Protein 9HIK (pdb70)

Secondary structure (DSSP, 8-state):
----EEEEEEEEEETTEEEEEEEEEETTT--EEEEEEE---PPTTSB---EEE--SHHHHHHHHHHHHHHHHH-TT-S-------S-EEE--BPPP-

InterPro domains:
  IPR002095 Monellin, B chain [PR00631] (2-16)
  IPR002095 Monellin, B chain [PR00631] (16-30)
  IPR002095 Monellin, B chain [PR00631] (30-48)
  IPR015283 Monellin [PF09200] (1-40)
  IPR046350 Cystatin superfamily [SSF54403] (1-49)
  IPR053768 Intense Sweet-Taste Modifier [G3DSA:6.10.140.2000] (1-50)

Foldseek 3Di:
DDDQWDKDWDFDADPNATWIWMKIAGDPVRDIDTDDIDDSDDDPDQKDDKDWDDFDDVNFVVQVVVLVVVCVVQPPHRDDRDGDDPGDIDMDGDDDD

Solvent-accessible surface area: 8580 Å² total; per-residue (Å²): 268,153,72,171,30,90,110,91,124,65,105,45,148,40,106,140,115,13,33,26,4,17,41,29,16,42,76,163,102,146,39,172,148,114,90,102,98,63,37,94,23,72,80,85,83,24,38,28,144,138,116,115,46,95,51,22,123,152,2,41,91,84,10,99,126,56,30,86,61,36,50,157,130,37,130,143,43,231,71,113,50,129,147,34,115,154,95,21,84,120,68,62,114,131,160,125,167

Radius of gyration: 16.26 Å; Cα contacts (8 Å, |Δi|>4): 139; chains: 1; bounding box: 37×30×39 Å

Organism: Dioscoreophyllum cumminsii (NCBI:txid3457)

Nearest PDB structures (foldseek):
  6lay-assembly1_B  TM=9.983E-01  e=1.647E-06  Dioscoreophyllum cumminsii
  5xfu-assembly1_B  TM=9.902E-01  e=4.528E-06  Dioscoreophyllum cumminsii
  6l4n-assembly1_B  TM=9.513E-01  e=7.287E-06  Dioscoreophyllum cumminsii
  7d75-assembly2_D  TM=9.879E-01  e=1.321E-05  Dioscoreophyllum cumminsii
  7vww-assembly2_C  TM=9.136E-01  e=8.207E-06  Dioscoreophyllum cumminsii

Sequence (97 aa):
REIKGYEYQLYVVYASDKKLFRADISEEDYKTRGRKLLRFNGPVPPPGSGGEWEIIDIGPFTQNNLGKFAVDEENKIGQYGRRLTFNKVIRPCMKKTIYENE

B-factor: mean 22.33, std 9.22, range [10.9, 71.52]

Structure (mmCIF, N/CA/C/O backbone):
data_9HIK
#
_entry.id   9HIK
#
_cell.length_a   39.451
_cell.length_b   32.446
_cell.length_c   41.484
_cell.angle_alpha   90.000
_cell.angle_beta   97.580
_cell.angle_gamma   90.000
#
_symmetry.space_group_name_H-M   'P 1 2 1'
#
loop_
_entity.id
_entity.type
_entity.pdbx_description
1 polymer 'Monellin chain A,Monellin chain B'
2 water water
#
loop_
_atom_site.group_PDB
_atom_site.id
_atom_site.type_symbol
_atom_site.label_atom_id
_atom_site.label_alt_id
_atom_site.label_comp_id
_atom_site.label_asym_id
_atom_site.label_entity_id
_atom_site.label_seq_id
_atom_site.pdbx_PDB_ins_code
_atom_site.Cartn_x
_atom_site.Cartn_y
_atom_site.Cartn_z
_atom_site.occupancy
_atom_site.B_iso_or_equiv
_atom_site.auth_seq_id
_atom_site.auth_comp_id
_atom_site.auth_asym_id
_atom_site.auth_atom_id
_atom_site.pdbx_PDB_model_num
ATOM 1 N N . ARG A 1 3 ? 13.51804 40.75156 -14.44225 1.000 42.66401 3 ARG A N 1
ATOM 2 C CA . ARG A 1 3 ? 14.63940 39.97142 -14.96093 1.000 42.03782 3 ARG A CA 1
ATOM 3 C C . ARG A 1 3 ? 14.13117 38.67458 -15.59801 1.000 36.32208 3 ARG A C 1
ATOM 4 O O . ARG A 1 3 ? 13.00643 38.62617 -16.10034 1.000 37.62327 3 ARG A O 1
ATOM 24 N N . GLU A 1 4 ? 14.95651 37.63028 -15.58695 1.000 30.44510 4 GLU A N 1
ATOM 25 C CA . GLU A 1 4 ? 14.57583 36.36852 -16.20864 1.000 26.94077 4 GLU A CA 1
ATOM 26 C C . GLU A 1 4 ? 13.54631 35.65358 -15.34193 1.000 23.36221 4 GLU A C 1
ATOM 27 O O . GLU A 1 4 ? 13.71733 35.54515 -14.12246 1.000 24.48745 4 GLU A O 1
ATOM 39 N N . ILE A 1 5 ? 12.48317 35.15915 -15.97709 1.000 20.76445 5 ILE A N 1
ATOM 40 C CA . ILE A 1 5 ? 11.38090 34.51811 -15.27424 1.000 18.87354 5 ILE A CA 1
ATOM 41 C C . ILE A 1 5 ? 11.71982 33.05267 -15.05996 1.000 17.61259 5 ILE A C 1
ATOM 42 O O . ILE A 1 5 ? 12.11484 32.35326 -15.99447 1.000 17.71730 5 ILE A O 1
ATOM 58 N N . LYS A 1 6 ? 11.56668 32.58530 -13.82403 1.000 17.54133 6 LYS A N 1
ATOM 59 C CA . LYS A 1 6 ? 11.69179 31.16937 -13.53024 1.000 17.61968 6 LYS A CA 1
ATOM 60 C C . LYS A 1 6 ? 10.35208 30.45327 -13.65392 1.000 16.19850 6 LYS A C 1
ATOM 61 O O . LYS A 1 6 ? 10.28122 29.34603 -14.19329 1.000 15.99132 6 LYS A O 1
ATOM 80 N N . GLY A 1 7 ? 9.28196 31.04944 -13.13597 1.000 16.11845 7 GLY A N 1
ATOM 81 C CA . GLY A 1 7 ? 7.98410 30.40582 -13.17223 1.000 14.96349 7 GLY A CA 1
ATOM 82 C C . GLY A 1 7 ? 6.94892 31.24658 -12.46794 1.000 14.45223 7 GLY A C 1
ATOM 83 O O . GLY A 1 7 ? 7.15945 32.42025 -12.17164 1.000 16.04823 7 GLY A O 1
ATOM 87 N N . TYR A 1 8 ? 5.81022 30.62190 -12.20555 1.000 12.34242 8 TYR A N 1
ATOM 88 C CA . TYR A 1 8 ? 4.66367 31.27931 -11.60924 1.000 11.54793 8 TYR A CA 1
ATOM 89 C C . TYR A 1 8 ? 4.12677 30.39314 -10.50464 1.000 11.51130 8 TYR A C 1
ATOM 90 O O . TYR A 1 8 ? 4.30030 29.17975 -10.51158 1.000 11.98429 8 TYR A O 1
ATOM 108 N N . GLU A 1 9 ? 3.41724 31.02817 -9.57773 1.000 11.63432 9 GLU A N 1
ATOM 109 C CA . GLU A 1 9 ? 2.59633 30.31553 -8.60857 1.000 11.78527 9 GLU A CA 1
ATOM 110 C C . GLU A 1 9 ? 1.20652 30.92378 -8.63099 1.000 12.40103 9 GLU A C 1
ATOM 111 O O . GLU A 1 9 ? 1.05508 32.13637 -8.75837 1.000 13.08322 9 GLU A O 1
ATOM 123 N N . TYR A 1 10 ? 0.20161 30.06416 -8.52502 1.000 11.71665 10 TYR A N 1
ATOM 124 C CA . TYR A 1 10 ? -1.19918 30.45963 -8.50550 1.000 12.45093 10 TYR A CA 1
ATOM 125 C C . TYR A 1 10 ? -1.82666 29.95719 -7.21384 1.000 11.87566 10 TYR A C 1
ATOM 126 O O . TYR A 1 10 ? -1.58785 28.83569 -6.79786 1.000 12.51734 10 TYR A O 1
ATOM 144 N N . GLN A 1 11 ? -2.67653 30.79563 -6.60777 1.000 12.10638 11 GLN A N 1
ATOM 145 C CA . GLN A 1 11 ? -3.48974 30.43210 -5.44336 1.000 12.21696 11 GLN A CA 1
ATOM 146 C C . GLN A 1 11 ? -4.95213 30.49678 -5.85421 1.000 13.19650 11 GLN A C 1
ATOM 147 O O . GLN A 1 11 ? -5.40545 31.53515 -6.34248 1.000 14.09912 11 GLN A O 1
ATOM 161 N N . LEU A 1 12 ? -5.66086 29.38583 -5.68807 1.000 11.65049 12 LEU A N 1
ATOM 162 C CA . LEU A 1 12 ? -7.04210 29.26952 -6.12681 1.000 11.55867 12 LEU A CA 1
ATOM 163 C C . LEU A 1 12 ? -7.96467 28.94166 -4.96539 1.000 11.59337 12 LEU A C 1
ATOM 164 O O . LEU A 1 12 ? -7.57800 28.27120 -4.01146 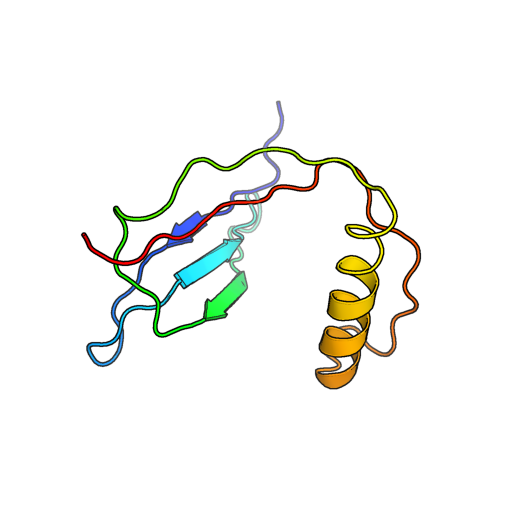1.000 11.67151 12 LEU A O 1
ATOM 180 N N . TYR A 1 13 ? -9.21475 29.39201 -5.10768 1.000 11.53820 13 TYR A N 1
ATOM 181 C CA . TYR A 1 13 ? -10.38264 28.88274 -4.39817 1.000 12.08644 13 TYR A CA 1
ATOM 182 C C . TYR A 1 13 ? -11.18526 28.11125 -5.44255 1.000 12.05556 13 TYR A C 1
ATOM 183 O O . TYR A 1 13 ? -11.60244 28.69062 -6.44365 1.000 12.05785 13 TYR A O 1
ATOM 201 N N . VAL A 1 14 ? -11.35117 26.80858 -5.23396 1.000 12.46384 14 VAL A N 1
ATOM 202 C CA A VAL A 1 14 ? -11.97446 25.94037 -6.21846 0.862 12.43145 14 VAL A CA 1
ATOM 203 C CA B VAL A 1 14 ? -11.96966 25.93172 -6.21765 0.138 12.43172 14 VAL A CA 1
ATOM 204 C C . VAL A 1 14 ? -13.08782 25.13511 -5.55965 1.000 12.16495 14 VAL A C 1
ATOM 205 O O . VAL A 1 14 ? -12.88871 24.49966 -4.52201 1.000 12.19025 14 VAL A O 1
ATOM 228 N N . TYR A 1 15 ? -14.25622 25.15973 -6.17746 1.000 11.75544 15 TYR A N 1
ATOM 229 C CA . TYR A 1 15 ? -15.36556 24.30499 -5.78527 1.000 12.45026 15 TYR A CA 1
ATOM 230 C C . TYR A 1 15 ? -15.21655 22.97751 -6.51082 1.000 12.55624 15 TYR A C 1
ATOM 231 O O . TYR A 1 15 ? -15.04606 22.94479 -7.73969 1.000 12.88678 15 TYR A O 1
ATOM 249 N N . ALA A 1 16 ? -15.27488 21.88882 -5.75380 1.000 12.60972 16 ALA A N 1
ATOM 250 C CA . ALA A 1 16 ? -15.24646 20.54487 -6.29383 1.000 13.35100 16 ALA A CA 1
ATOM 251 C C . ALA A 1 16 ? -16.21440 19.72338 -5.45434 1.000 13.88424 16 ALA A C 1
ATOM 252 O O . ALA A 1 16 ? -16.18013 19.79044 -4.22481 1.000 12.95311 16 ALA A O 1
ATOM 259 N N . SER A 1 17 ? -17.09606 18.98243 -6.12328 1.000 14.36577 17 SER A N 1
ATOM 260 C CA . SER A 1 17 ? -18.15945 18.23765 -5.44051 1.000 15.48314 17 SER A CA 1
ATOM 261 C C . SER A 1 17 ? -18.92208 19.12397 -4.45896 1.000 14.98415 17 SER A C 1
ATOM 262 O O . SER A 1 17 ? -19.32200 18.68345 -3.38252 1.000 15.96571 17 SER A O 1
ATOM 270 N N . ASP A 1 18 ? -19.07236 20.38941 -4.82938 1.000 15.96861 18 ASP A N 1
ATOM 271 C CA . ASP A 1 18 ? -19.90005 21.37755 -4.13945 1.000 16.17190 18 ASP A CA 1
ATOM 272 C C . ASP A 1 18 ? -19.30172 21.82709 -2.82525 1.000 15.14729 18 ASP A C 1
ATOM 273 O O . ASP A 1 18 ? -19.97858 22.46711 -2.01482 1.000 16.75940 18 ASP A O 1
ATOM 282 N N . LYS A 1 19 ? -18.02783 21.53333 -2.61060 1.000 14.12563 19 LYS A N 1
ATOM 283 C CA A LYS A 1 19 ? -17.28022 21.96738 -1.44207 0.333 13.44318 19 LYS A CA 1
ATOM 284 C CA B LYS A 1 19 ? -17.27990 21.96795 -1.44267 0.667 13.44313 19 LYS A CA 1
ATOM 285 C C . LYS A 1 19 ? -16.13370 22.85933 -1.89802 1.000 12.91306 19 LYS A C 1
ATOM 286 O O . LYS A 1 19 ? -15.58843 22.68612 -2.99767 1.000 13.1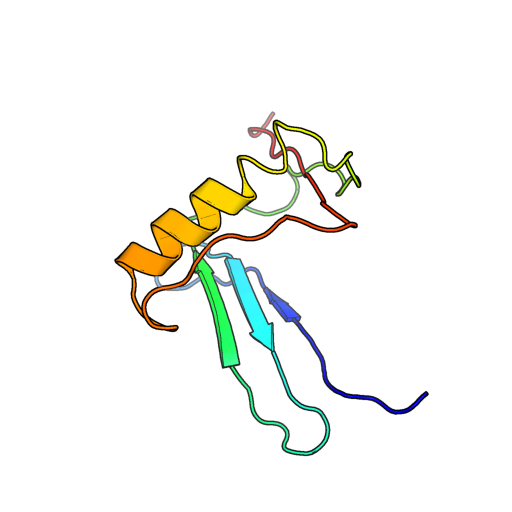7666 19 LYS A O 1
ATOM 321 N N . LEU A 1 20 ? -15.78678 23.81951 -1.06053 1.000 12.42530 20 LEU A N 1
ATOM 322 C CA . LEU A 1 20 ? -14.76132 24.79989 -1.40195 1.000 12.20102 20 LEU A CA 1
ATOM 323 C C . LEU A 1 20 ? -13.39573 24.38859 -0.86250 1.000 11.83418 20 LEU A C 1
ATOM 324 O O . LEU A 1 20 ? -13.25896 24.06121 0.31925 1.000 13.15854 20 LEU A O 1
ATOM 340 N N . PHE A 1 21 ? -12.37002 24.43675 -1.73423 1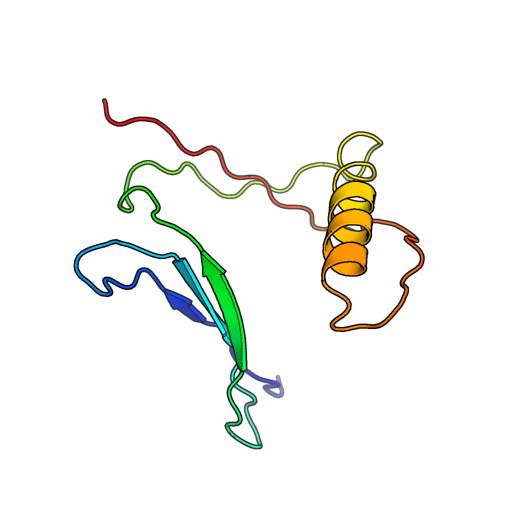.000 12.05500 21 PHE A N 1
ATOM 341 C CA . PHE A 1 21 ? -11.00505 24.08114 -1.37934 1.000 11.99404 21 PHE A CA 1
ATOM 342 C C . PHE A 1 21 ? -10.05284 25.19936 -1.77435 1.000 12.42394 21 PHE A C 1
ATOM 343 O O . PHE A 1 21 ? -10.31504 25.99034 -2.67994 1.000 12.67457 21 PHE A O 1
ATOM 360 N N . ARG A 1 22 ? -8.92839 25.25067 -1.06435 1.000 11.57680 22 ARG A N 1
ATOM 361 C CA . ARG A 1 22 ? -7.77408 26.06086 -1.45519 1.000 11.88540 22 ARG A CA 1
ATOM 362 C C . ARG A 1 22 ? -6.76833 25.18372 -2.18101 1.000 11.69770 22 ARG A C 1
ATOM 363 O O . ARG A 1 22 ? -6.39980 24.12697 -1.67573 1.000 12.70238 22 ARG A O 1
ATOM 384 N N . ALA A 1 23 ? -6.33436 25.62970 -3.35927 1.000 11.29591 23 ALA A N 1
ATOM 385 C CA . ALA A 1 23 ? -5.31469 24.93144 -4.13380 1.000 11.54957 23 ALA A CA 1
ATOM 386 C C . ALA A 1 23 ? -4.22719 25.90427 -4.56722 1.000 11.38871 23 ALA A C 1
ATOM 387 O O . ALA A 1 23 ? -4.50375 27.04148 -4.92240 1.000 12.77131 23 ALA A O 1
ATOM 394 N N . ASP A 1 24 ? -2.96694 25.44639 -4.49385 1.000 10.89523 24 ASP A N 1
ATOM 395 C CA . ASP A 1 24 ? -1.81638 26.18261 -5.00512 1.000 11.98526 24 ASP A CA 1
ATOM 396 C C . ASP A 1 24 ? -1.16199 25.35760 -6.10586 1.000 11.65792 24 ASP A C 1
ATOM 397 O O . ASP A 1 24 ? -1.05395 24.14225 -5.98569 1.000 11.60390 24 ASP A O 1
ATOM 406 N N . ILE A 1 25 ? -0.75542 26.03732 -7.17291 1.000 11.37790 25 ILE A N 1
ATOM 407 C CA . ILE A 1 25 ? -0.17305 25.39877 -8.34395 1.000 11.54635 25 ILE A CA 1
ATOM 408 C C . ILE A 1 25 ? 1.10178 26.13843 -8.71978 1.000 12.04929 25 ILE A C 1
ATOM 409 O O . ILE A 1 25 ? 1.12160 27.36531 -8.76268 1.000 12.40757 25 ILE A O 1
ATOM 425 N N . SER A 1 26 ? 2.15143 25.38850 -9.02490 1.000 12.18138 26 SER A N 1
ATOM 426 C CA . SER A 1 26 ? 3.36717 25.95078 -9.60873 1.000 11.98864 26 SER A CA 1
ATOM 427 C C . SER A 1 26 ? 3.33086 25.69678 -11.10610 1.000 11.48514 26 SER A C 1
ATOM 428 O O . SER A 1 26 ? 2.82899 24.67751 -11.57194 1.000 12.29671 26 SER A O 1
ATOM 436 N N . GLU A 1 27 ? 3.91078 26.62501 -11.86135 1.000 11.29944 27 GLU A N 1
ATOM 437 C CA A GLU A 1 27 ? 4.05074 26.46800 -13.30021 0.604 12.10626 27 GLU A CA 1
ATOM 438 C CA B GLU A 1 27 ? 4.04799 26.47206 -13.30286 0.396 12.35808 27 GLU A CA 1
ATOM 439 C C . GLU A 1 27 ? 5.42552 26.96894 -13.70377 1.000 13.44343 27 GLU A C 1
ATOM 440 O O . GLU A 1 27 ? 5.73792 28.14294 -13.50619 1.000 14.18939 27 GLU A O 1
ATOM 461 N N . ASP A 1 28 ? 6.23590 26.07832 -14.26880 1.000 13.39408 28 ASP A N 1
ATOM 462 C CA . ASP A 1 28 ? 7.56757 26.44812 -14.72076 1.000 14.99925 28 ASP A CA 1
ATOM 463 C C . ASP A 1 28 ? 7.44438 27.27516 -15.98760 1.000 13.86096 28 ASP A C 1
ATOM 464 O O . ASP A 1 28 ? 6.60721 26.99894 -16.85386 1.000 14.96277 28 ASP A O 1
ATOM 473 N N . TYR A 1 29 ? 8.29135 28.30159 -16.10288 1.000 13.19753 29 TYR A N 1
ATOM 474 C CA . TYR A 1 29 ? 8.19940 29.17930 -17.26468 1.000 14.80879 29 TYR A CA 1
ATOM 475 C C . TYR A 1 29 ? 8.65098 28.46570 -18.53698 1.000 17.80101 29 TYR A C 1
ATOM 476 O O . TYR A 1 29 ? 7.91643 28.42497 -19.52941 1.000 20.72924 29 TYR A O 1
ATOM 494 N N . LYS A 1 30 ? 9.83919 27.87013 -18.51520 1.000 20.66921 30 LYS A N 1
ATOM 495 C CA . LYS A 1 30 ? 10.40735 27.33436 -19.74835 1.000 23.92192 30 LYS A CA 1
ATOM 496 C C . LYS A 1 30 ? 9.66102 26.09544 -20.21333 1.000 24.66886 30 LYS A C 1
ATOM 497 O O . LYS A 1 30 ? 9.33341 25.96163 -21.40457 1.000 28.24769 30 LYS A O 1
ATOM 516 N N . THR A 1 31 ? 9.41182 25.15988 -19.29464 1.000 24.22302 31 THR A N 1
ATOM 517 C CA . THR A 1 31 ? 8.81434 23.89293 -19.67297 1.000 25.00653 31 THR A CA 1
ATOM 518 C C . THR A 1 31 ? 7.29920 23.92900 -19.62727 1.000 24.30204 31 THR A C 1
ATOM 519 O O . THR A 1 31 ? 6.65692 23.03293 -20.17976 1.000 26.07064 31 THR A O 1
ATOM 530 N N . ARG A 1 32 ? 6.71208 24.94206 -18.98163 1.000 22.45840 32 ARG A N 1
ATOM 531 C CA . ARG A 1 32 ? 5.27890 25.04317 -18.73760 1.000 20.89719 32 ARG A CA 1
ATOM 532 C C . ARG A 1 32 ? 4.77389 23.94792 -17.80693 1.000 19.60581 32 ARG A C 1
ATOM 533 O O . ARG A 1 32 ? 3.55795 23.85485 -17.56429 1.000 21.13122 32 ARG A O 1
ATOM 554 N N . GLY A 1 33 ? 5.66412 23.14796 -17.23286 1.000 18.63841 33 GLY A N 1
ATOM 555 C CA . GLY A 1 33 ? 5.23078 22.05807 -16.37324 1.000 17.04972 33 GLY A CA 1
ATOM 556 C C . GLY A 1 33 ? 4.57530 22.55603 -15.10248 1.000 15.86352 33 GLY A C 1
ATOM 557 O O . GLY A 1 33 ? 5.03173 23.50937 -14.47344 1.000 16.13029 33 GLY A O 1
ATOM 561 N N . ARG A 1 34 ? 3.48026 21.89816 -14.72988 1.000 15.07340 34 ARG A N 1
ATOM 562 C CA . ARG A 1 34 ? 2.65836 22.29200 -13.59842 1.000 13.52662 34 ARG A CA 1
ATOM 563 C C . ARG A 1 34 ? 2.73282 21.23890 -12.50771 1.000 12.87050 34 ARG A C 1
ATOM 564 O O . ARG A 1 34 ? 2.83734 20.04303 -12.78333 1.000 14.38032 34 ARG A O 1
ATOM 585 N N . LYS A 1 35 ? 2.63650 21.70493 -11.26227 1.000 12.38394 35 LYS A N 1
ATOM 586 C CA . LYS A 1 35 ? 2.56167 20.82145 -10.11570 1.000 13.11472 35 LYS A CA 1
ATOM 587 C C . LYS A 1 35 ? 1.52646 21.35924 -9.14108 1.000 12.54665 35 LYS A C 1
ATOM 588 O O . LYS A 1 35 ? 1.44777 22.56366 -8.91872 1.000 12.49232 35 LYS A O 1
ATOM 607 N N . LEU A 1 36 ? 0.75116 20.44378 -8.55552 1.000 12.50395 36 LEU A N 1
ATOM 608 C CA . LEU A 1 36 ? -0.13612 20.77456 -7.44987 1.000 12.43120 36 LEU A CA 1
ATOM 609 C C . LEU A 1 36 ? 0.67770 20.82072 -6.16396 1.000 12.08613 36 LEU A C 1
ATOM 610 O O . LEU A 1 36 ? 1.31122 19.82653 -5.78923 1.000 14.40716 36 LEU A O 1
ATOM 626 N N . LEU A 1 37 ? 0.67612 21.96908 -5.50182 1.000 11.04420 37 LEU A N 1
ATOM 627 C CA . LEU A 1 37 ? 1.45131 22.14959 -4.27975 1.000 12.07653 37 LEU A CA 1
ATOM 628 C C . LEU A 1 37 ? 0.60591 22.04137 -3.01960 1.000 12.89720 37 LEU A C 1
ATOM 629 O O . LEU A 1 37 ? 1.15283 21.79413 -1.93476 1.000 12.56765 37 LEU A O 1
ATOM 645 N N . ARG A 1 38 ? -0.70540 22.24598 -3.12794 1.000 12.22080 38 ARG A N 1
ATOM 646 C CA . ARG A 1 38 ? -1.58654 22.30462 -1.97693 1.000 12.15416 38 ARG A CA 1
ATOM 647 C C . ARG A 1 38 ? -3.00146 22.08970 -2.48467 1.000 11.48382 38 ARG A C 1
ATOM 648 O O . ARG A 1 38 ? -3.36034 22.60389 -3.54058 1.000 11.18815 38 ARG A O 1
ATOM 669 N N . PHE A 1 39 ? -3.79446 21.33975 -1.72201 1.000 11.71622 39 PHE A N 1
ATOM 670 C CA . PHE A 1 39 ? -5.22010 21.18848 -1.99875 1.000 11.88711 39 PHE A CA 1
ATOM 671 C C . PHE A 1 39 ? -5.82103 20.77384 -0.65884 1.000 13.16397 39 PHE A C 1
ATOM 672 O O . PHE A 1 39 ? -5.64127 19.63680 -0.22991 1.000 14.81908 39 PHE A O 1
ATOM 689 N N . ASN A 1 40 ? -6.48134 21.71635 0.00807 1.000 12.02258 40 ASN A N 1
ATOM 690 C CA . ASN A 1 40 ? -6.98484 21.46430 1.34678 1.000 12.88453 40 ASN A CA 1
ATOM 691 C C . ASN A 1 40 ? -8.38612 22.04986 1.50022 1.000 12.33080 40 ASN A C 1
ATOM 692 O O . ASN A 1 40 ? -8.75375 23.02795 0.84803 1.000 12.67893 40 ASN A O 1
ATOM 703 N N . GLY A 1 41 ? -9.13287 21.47381 2.41970 1.000 14.26134 41 GLY A N 1
ATOM 704 C CA . GLY A 1 41 ? -10.43984 21.97823 2.74843 1.000 14.76833 41 GLY A CA 1
ATOM 705 C C . GLY A 1 41 ? -11.30429 20.89995 3.34568 1.000 15.56792 41 GLY A C 1
ATOM 706 O O . GLY A 1 41 ? -10.82397 19.82625 3.71145 1.000 16.67071 41 GLY A O 1
ATOM 710 N N . PRO A 1 42 ? -12.61733 21.16238 3.43311 1.000 15.59622 42 PRO A N 1
ATOM 711 C CA . PRO A 1 42 ? -13.21812 22.40916 2.94992 1.000 15.41120 42 PRO A CA 1
ATOM 712 C C . PRO A 1 42 ? -12.80961 23.66396 3.73114 1.000 15.24158 42 PRO A C 1
ATOM 713 O O . PRO A 1 42 ? -12.49466 23.56012 4.91130 1.000 17.97321 42 PRO A O 1
ATOM 724 N N . VAL A 1 43 ? -12.79740 24.8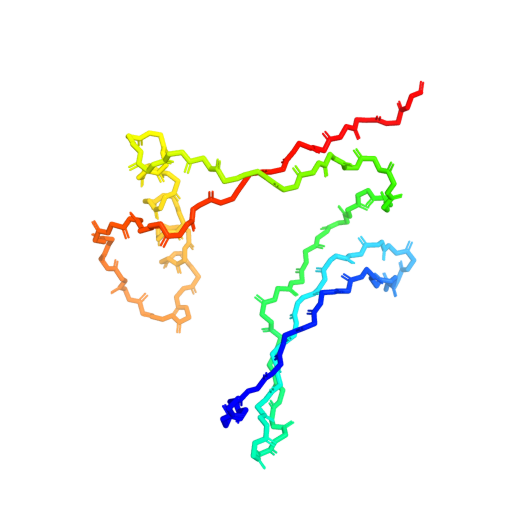1090 3.06741 1.000 15.18035 43 VAL A N 1
ATOM 725 C CA . VAL A 1 43 ? -12.32784 26.06587 3.63787 1.000 14.90025 43 VAL A CA 1
ATOM 726 C C . VAL A 1 43 ? -13.48173 27.05108 3.65227 1.000 16.70289 43 VAL A C 1
ATOM 727 O O . VAL A 1 43 ? -14.40569 26.94834 2.83276 1.000 16.43113 43 VAL A O 1
ATOM 740 N N . PRO A 1 44 ? -13.42379 28.06645 4.51655 1.000 19.13518 44 PRO A N 1
ATOM 741 C CA . PRO A 1 44 ? -14.44055 29.11604 4.47530 1.000 20.91192 44 PRO A CA 1
ATOM 742 C C . PRO A 1 44 ? -14.32486 29.91875 3.19458 1.000 19.48993 44 PRO A C 1
ATOM 743 O O . PRO A 1 44 ? -13.22550 30.04773 2.62643 1.000 17.28229 44 PRO A O 1
ATOM 754 N N . PRO A 1 45 ? -15.42176 30.48887 2.70434 1.000 22.04249 45 PRO A N 1
ATOM 755 C CA . PRO A 1 45 ? -15.33968 31.34649 1.52061 1.000 22.96864 45 PRO A CA 1
ATOM 756 C C . PRO A 1 45 ? -14.42082 32.52479 1.77729 1.000 22.65274 45 PRO A C 1
ATOM 757 O O . PRO A 1 45 ? -14.19599 32.91185 2.93358 1.000 24.19430 45 PRO A O 1
ATOM 768 N N . PRO A 1 46 ? -13.87019 33.12284 0.72836 1.000 22.14663 46 PRO A N 1
ATOM 769 C CA . PRO A 1 46 ? -13.05301 34.32450 0.91057 1.000 25.49934 46 PRO A CA 1
ATOM 770 C C . PRO A 1 46 ? -13.89524 35.48650 1.41127 1.000 28.40709 46 PRO A C 1
ATOM 771 O O . PRO A 1 46 ? -15.12486 35.48518 1.32785 1.000 27.95903 46 PRO A O 1
ATOM 782 N N . GLY A 1 47 ? -13.20443 36.49023 1.94551 1.000 32.39313 47 GLY A N 1
ATOM 783 C CA . GLY A 1 47 ? -13.83540 37.68480 2.47090 1.000 36.07045 47 GLY A CA 1
ATOM 784 C C . GLY A 1 47 ? -13.72814 37.84408 3.96982 1.000 39.80668 47 GLY A C 1
ATOM 785 O O . GLY A 1 47 ? -14.04204 38.92593 4.48194 1.000 41.06869 47 GLY A O 1
ATOM 789 N N . SER A 1 48 ? -13.29564 36.80963 4.68909 1.000 41.90031 48 SER A N 1
ATOM 790 C CA . SER A 1 48 ? -13.21142 36.85150 6.14326 1.000 44.62169 48 SER A CA 1
ATOM 791 C C . SER A 1 48 ? -11.78088 36.74002 6.65996 1.000 42.67381 48 SER A C 1
ATOM 792 O O . SER A 1 48 ? -11.57906 36.58064 7.87028 1.000 42.38487 48 SER A O 1
ATOM 800 N N . GLY A 1 49 ? -10.78575 36.81396 5.78370 1.000 39.51232 49 GLY A N 1
ATOM 801 C CA . GLY A 1 49 ? -9.40539 36.80428 6.21325 1.000 36.11674 49 GLY A CA 1
ATOM 802 C C . GLY A 1 49 ? -8.86656 38.20822 6.40862 1.000 32.34602 49 GLY A C 1
ATOM 803 O O . GLY A 1 49 ? -9.27493 39.15504 5.73820 1.000 32.59775 49 GLY A O 1
ATOM 807 N N . GLY A 1 50 ? -7.93904 38.33408 7.34980 1.000 28.32675 50 GLY A N 1
ATOM 808 C CA . GLY A 1 50 ? -7.19225 39.56216 7.51889 1.000 25.47120 50 GLY A CA 1
ATOM 809 C C . GLY A 1 50 ? -6.07846 39.64302 6.49829 1.000 23.85203 50 GLY A C 1
ATOM 810 O O . GLY A 1 50 ? -6.05549 38.91612 5.50304 1.000 25.04534 50 GLY A O 1
ATOM 814 N N . GLU A 1 51 ? -5.13708 40.54114 6.75292 1.000 23.28768 51 GLU A N 1
ATOM 815 C CA . GLU A 1 51 ? -3.98708 40.69032 5.87585 1.000 22.89502 51 GLU A CA 1
ATOM 816 C C . GLU A 1 51 ? -2.88980 39.71429 6.28052 1.000 19.72128 51 GLU A C 1
ATOM 817 O O . GLU A 1 51 ? -2.77354 39.32416 7.44450 1.000 20.23091 51 GLU A O 1
ATOM 829 N N . TRP A 1 52 ? -2.08929 39.31290 5.29669 1.000 19.40055 52 TRP A N 1
ATOM 830 C CA . TRP A 1 52 ? -0.85957 38.58804 5.58511 1.000 18.09046 52 TRP A CA 1
ATOM 831 C C . TRP A 1 52 ? 0.14262 39.54054 6.22102 1.000 19.04521 52 TRP A C 1
ATOM 832 O O . TRP A 1 52 ? 0.40511 40.62334 5.68872 1.000 20.78271 52 TRP A O 1
ATOM 853 N N . GLU A 1 53 ? 0.69560 39.14036 7.36080 1.000 17.22833 53 GLU A N 1
ATOM 854 C CA . GLU A 1 53 ? 1.66026 39.95741 8.08167 1.000 18.05630 53 GLU A CA 1
ATOM 855 C C . GLU A 1 53 ? 2.90647 39.14183 8.36447 1.000 15.86525 53 GLU A C 1
ATOM 856 O O . GLU A 1 53 ? 2.82507 37.99988 8.80714 1.000 16.70006 53 GLU A O 1
ATOM 868 N N . ILE A 1 54 ? 4.06236 39.74675 8.10416 1.000 16.01571 54 ILE A N 1
ATOM 869 C CA . ILE A 1 54 ? 5.33249 39.10222 8.40639 1.000 16.74997 54 ILE A CA 1
ATOM 870 C C . ILE A 1 54 ? 5.56021 39.15305 9.90623 1.000 17.14950 54 ILE A C 1
ATOM 871 O O . ILE A 1 54 ? 5.41249 40.21131 10.52925 1.000 19.12414 54 ILE A O 1
ATOM 887 N N . ILE A 1 55 ? 5.90112 38.00178 10.48938 1.000 16.76072 55 ILE A N 1
ATOM 888 C CA . ILE A 1 55 ? 6.15810 37.86592 11.91407 1.000 17.33906 55 ILE A CA 1
ATOM 889 C C . ILE A 1 55 ? 7.61531 37.45683 12.12086 1.000 17.40322 55 ILE A C 1
ATOM 890 O O . ILE A 1 55 ? 8.32862 37.10227 11.18371 1.000 18.36100 55 ILE A O 1
ATOM 906 N N . ASP A 1 56 ? 8.04844 37.50163 13.37275 1.000 18.58134 56 ASP A N 1
ATOM 907 C CA . ASP A 1 56 ? 9.43095 37.18975 13.70154 1.000 20.00966 56 ASP A CA 1
ATOM 908 C C . ASP A 1 56 ? 9.68947 35.69311 13.53484 1.000 18.32300 56 ASP A C 1
ATOM 909 O O . ASP A 1 56 ? 8.77614 34.89178 13.34247 1.000 18.90357 56 ASP A O 1
ATOM 918 N N . ILE A 1 57 ? 10.97346 35.31977 13.61461 1.000 18.51552 57 ILE A N 1
ATOM 919 C CA . ILE A 1 57 ? 11.38372 33.92629 13.46049 1.000 17.66432 57 ILE A CA 1
ATOM 920 C C . ILE A 1 57 ? 11.94493 33.38193 14.76681 1.000 17.66938 57 ILE A C 1
ATOM 921 O O . ILE A 1 57 ? 12.90509 32.60169 14.77503 1.000 17.75483 57 ILE A O 1
ATOM 937 N N . GLY A 1 58 ? 11.33630 33.77999 15.87763 1.000 18.02671 58 GLY A N 1
ATOM 938 C CA . GLY A 1 58 ? 11.71703 33.29474 17.18007 1.000 18.53124 58 GLY A CA 1
ATOM 939 C C . GLY A 1 58 ? 11.21343 31.89750 17.47548 1.000 17.92219 58 GLY A C 1
ATOM 940 O O . GLY A 1 58 ? 10.74008 31.17492 16.59204 1.000 16.99597 58 GLY A O 1
ATOM 944 N N . PRO A 1 59 ? 11.27643 31.50891 18.75040 1.000 19.02882 59 PRO A N 1
ATOM 945 C CA . PRO A 1 59 ? 10.95732 30.11945 19.12984 1.000 18.77084 59 PRO A CA 1
ATOM 946 C C . PRO A 1 59 ? 9.60404 29.60776 18.64936 1.000 17.84091 59 PRO A C 1
ATOM 947 O O . PRO A 1 59 ? 9.50299 28.44456 18.24979 1.000 17.28674 59 PRO A O 1
ATOM 958 N N . PHE A 1 60 ? 8.55159 30.42149 18.71497 1.000 17.08700 60 PHE A N 1
ATOM 959 C CA . PHE A 1 60 ? 7.25127 29.95729 18.24680 1.000 15.57274 60 PHE A CA 1
ATOM 960 C C . PHE A 1 60 ? 7.31396 29.58821 16.77152 1.000 14.70130 60 PHE A C 1
ATOM 961 O O . PHE A 1 60 ? 6.81399 28.53834 16.34563 1.000 14.25920 60 PHE A O 1
ATOM 978 N N . THR A 1 61 ? 7.93753 30.44898 15.97310 1.000 14.12326 61 THR A N 1
ATOM 979 C CA . THR A 1 61 ? 8.05732 30.19497 14.54921 1.000 14.18164 61 THR A CA 1
ATOM 980 C C . THR A 1 61 ? 8.93579 28.98232 14.26612 1.000 13.72346 61 THR A C 1
ATOM 981 O O . THR A 1 61 ? 8.61481 28.17672 13.38397 1.000 13.40068 61 THR A O 1
ATOM 992 N N . GLN A 1 62 ? 10.05119 28.83464 14.99256 1.000 14.88996 62 GLN A N 1
ATOM 993 C CA . GLN A 1 62 ? 10.88807 27.65511 14.78898 1.000 14.24672 62 GLN A CA 1
ATOM 994 C C . GLN A 1 62 ? 10.09835 26.38520 15.08417 1.000 14.13867 62 GLN A C 1
ATOM 995 O O . GLN A 1 62 ? 10.23168 25.37680 14.38319 1.000 14.85991 62 GLN A O 1
ATOM 1009 N N . ASN A 1 63 ? 9.24558 26.42300 16.10820 1.000 14.43618 63 ASN A N 1
ATOM 1010 C CA A ASN A 1 63 ? 8.44394 25.25118 16.43802 0.467 14.29190 63 ASN A CA 1
ATOM 1011 C CA B ASN A 1 63 ? 8.44675 25.24456 16.43460 0.533 15.33794 63 ASN A CA 1
ATOM 1012 C C . ASN A 1 63 ? 7.41033 24.94107 15.35900 1.000 13.99966 63 ASN A C 1
ATOM 1013 O O . ASN A 1 63 ? 7.07185 23.77082 15.15044 1.000 14.73642 63 ASN A O 1
ATOM 1032 N N . LEU A 1 64 ? 6.91317 25.96374 14.65901 1.000 13.07835 64 LEU A N 1
ATOM 1033 C CA . LEU A 1 64 ? 6.05489 25.69421 13.50801 1.000 12.98929 64 LEU A CA 1
ATOM 1034 C C . LEU A 1 64 ? 6.83291 24.93025 12.43677 1.000 13.09278 64 LEU A C 1
ATOM 1035 O O . LEU A 1 64 ? 6.29525 24.04130 11.76916 1.000 13.04847 64 LEU A O 1
ATOM 1051 N N . GLY A 1 65 ? 8.12181 25.26692 12.24681 1.000 11.55668 65 GLY A N 1
ATOM 1052 C CA . GLY A 1 65 ? 8.93474 24.53595 11.29227 1.000 13.00288 65 GLY A CA 1
ATOM 1053 C C . GLY A 1 65 ? 9.13931 23.08885 11.69215 1.000 12.50224 65 GLY A C 1
ATOM 1054 O O . GLY A 1 65 ? 9.10760 22.19411 10.85032 1.000 12.49256 65 GLY A O 1
ATOM 1058 N N . LYS A 1 66 ? 9.37705 22.84209 12.98716 1.000 13.48616 66 LYS A N 1
ATOM 1059 C CA . LYS A 1 66 ? 9.50059 21.47044 13.45939 1.000 15.00908 66 LYS A CA 1
ATOM 1060 C C . LYS A 1 66 ? 8.21890 20.69393 13.20896 1.000 13.41884 66 LYS A C 1
ATOM 1061 O O . LYS A 1 66 ? 8.25856 19.53274 12.79151 1.000 14.02582 66 LYS A O 1
ATOM 1080 N N . PHE A 1 67 ? 7.06092 21.31024 13.49298 1.000 13.04996 67 PHE A N 1
ATOM 1081 C CA . PHE A 1 67 ? 5.77702 20.67632 13.20927 1.000 13.57466 67 PHE A CA 1
ATOM 1082 C C . PHE A 1 67 ? 5.66695 20.31913 11.73689 1.000 13.09050 67 PHE A C 1
ATOM 1083 O O . PHE A 1 67 ? 5.28400 19.19830 11.37580 1.000 13.62884 67 PHE A O 1
ATOM 1100 N N . ALA A 1 68 ? 6.02756 21.26436 10.86184 1.000 12.14835 68 ALA A N 1
ATOM 1101 C CA . ALA A 1 68 ? 5.91920 21.01034 9.43294 1.000 12.63697 68 ALA A CA 1
ATOM 1102 C C . ALA A 1 68 ? 6.77616 19.82294 9.02231 1.000 12.84312 68 ALA A C 1
ATOM 1103 O O . ALA A 1 68 ? 6.34247 18.97661 8.23479 1.000 12.67662 68 ALA A O 1
ATOM 1110 N N . VAL A 1 69 ? 8.01688 19.75894 9.52973 1.000 12.57599 69 VAL A N 1
ATOM 1111 C CA . VAL A 1 69 ? 8.91660 18.66448 9.15371 1.000 12.98319 69 VAL A CA 1
ATOM 1112 C C . VAL A 1 69 ? 8.42494 17.33614 9.72390 1.000 12.52291 69 VAL A C 1
ATOM 1113 O O . VAL A 1 69 ? 8.44324 16.30813 9.03927 1.000 13.44332 69 VAL A O 1
ATOM 1126 N N . ASP A 1 70 ? 7.98932 17.33555 10.98605 1.000 14.12539 70 ASP A N 1
ATOM 1127 C CA . ASP A 1 70 ? 7.43079 16.12030 11.56353 1.000 16.09958 70 ASP A CA 1
ATOM 1128 C C . ASP A 1 70 ? 6.25398 15.60890 10.74012 1.000 16.41081 70 ASP A C 1
ATOM 1129 O O . ASP A 1 70 ? 6.14835 14.40831 10.46959 1.000 16.36192 70 ASP A O 1
ATOM 1138 N N . GLU A 1 71 ? 5.37030 16.51117 10.31983 1.000 14.68517 71 GLU A N 1
ATOM 1139 C CA . GLU A 1 71 ? 4.19982 16.08022 9.55587 1.000 15.41353 71 GLU A CA 1
ATOM 1140 C C . GLU A 1 71 ? 4.59276 15.63167 8.15319 1.000 15.71373 71 GLU A C 1
ATOM 1141 O O . GLU A 1 71 ? 4.04656 14.65555 7.63185 1.000 15.82737 71 GLU A O 1
ATOM 1153 N N . GLU A 1 72 ? 5.55540 16.31595 7.52985 1.000 15.09751 72 GLU A N 1
ATOM 1154 C CA . GLU A 1 72 ? 6.00057 15.86386 6.21773 1.000 15.51571 72 GLU A CA 1
ATOM 1155 C C . GLU A 1 72 ? 6.68985 14.50732 6.30717 1.000 15.73099 72 GLU A C 1
ATOM 1156 O O . GLU A 1 72 ? 6.59356 13.69782 5.37962 1.000 16.74700 72 GLU A O 1
ATOM 1168 N N . ASN A 1 73 ? 7.39926 14.24590 7.40608 1.000 15.73832 73 ASN A N 1
ATOM 1169 C CA . ASN A 1 73 ? 8.01404 12.93275 7.56819 1.000 16.11747 73 ASN A CA 1
ATOM 1170 C C . ASN A 1 73 ? 6.96952 11.82277 7.65748 1.000 17.28838 73 ASN A C 1
ATOM 1171 O O . ASN A 1 73 ? 7.22010 10.69731 7.22546 1.000 18.20292 73 ASN A O 1
ATOM 1182 N N . LYS A 1 74 ? 5.78255 12.11664 8.19909 1.000 16.87408 74 LYS A N 1
ATOM 1183 C CA . LYS A 1 74 ? 4.71710 11.11599 8.18820 1.000 17.23081 74 LYS A CA 1
ATOM 1184 C C . LYS A 1 74 ? 4.25605 10.81262 6.76922 1.000 17.90553 74 LYS A C 1
ATOM 1185 O O . LYS A 1 74 ? 3.83389 9.68847 6.48417 1.000 17.89976 74 LYS A O 1
ATOM 1204 N N . ILE A 1 75 ? 4.30078 11.80500 5.88567 1.000 18.89164 75 ILE A N 1
ATOM 1205 C CA . ILE A 1 75 ? 3.85611 11.61379 4.50838 1.000 19.92490 75 ILE A CA 1
ATOM 1206 C C . ILE A 1 75 ? 4.91584 10.86718 3.70216 1.000 20.65386 75 ILE A C 1
ATOM 1207 O O . ILE A 1 75 ? 4.61902 9.87718 3.02145 1.000 21.91658 75 ILE A O 1
ATOM 1223 N N . GLY A 1 76 ? 6.16286 11.32610 3.76431 1.000 19.54131 76 GLY A N 1
ATOM 1224 C CA . GLY A 1 76 ? 7.27347 10.63116 3.14878 1.000 20.96010 76 GLY A CA 1
ATOM 1225 C C . GLY A 1 76 ? 7.62218 11.06249 1.74432 1.000 22.08742 76 GLY A C 1
ATOM 1226 O O . GLY A 1 76 ? 8.47641 10.42642 1.11661 1.000 22.36505 76 GLY A O 1
ATOM 1230 N N . GLN A 1 77 ? 6.99614 12.11954 1.22799 1.000 21.73387 77 GLN A N 1
ATOM 1231 C CA . GLN A 1 77 ? 7.25218 12.52658 -0.14828 1.000 22.55251 77 GLN A CA 1
ATOM 1232 C C . GLN A 1 77 ? 8.72238 12.83604 -0.38061 1.000 21.07409 77 GLN A C 1
ATOM 1233 O O . GLN A 1 77 ? 9.23739 12.59525 -1.47809 1.000 23.07570 77 GLN A O 1
ATOM 1247 N N . TYR A 1 78 ? 9.41077 13.36716 0.62960 1.000 20.51790 78 TYR A N 1
ATOM 1248 C CA . TYR A 1 78 ? 10.80707 13.76722 0.50884 1.000 21.05652 78 TYR A CA 1
ATOM 1249 C C . TYR A 1 78 ? 11.71999 12.93129 1.40390 1.000 21.14016 78 TYR A C 1
ATOM 1250 O O . TYR A 1 78 ? 12.78482 13.39169 1.82094 1.000 23.11264 78 TYR A O 1
ATOM 1268 N N . GLY A 1 79 ? 11.32297 11.69173 1.69306 1.000 20.93174 79 GLY A N 1
ATOM 1269 C CA . GLY A 1 79 ? 12.13753 10.83509 2.53200 1.000 20.70551 79 GLY A CA 1
ATOM 1270 C C . GLY A 1 79 ? 12.07379 11.25487 3.99065 1.000 20.74643 79 GLY A C 1
ATOM 1271 O O . GLY A 1 79 ? 11.10221 11.85411 4.45835 1.000 22.36350 79 GLY A O 1
ATOM 1275 N N . ARG A 1 80 ? 13.12829 10.92936 4.73040 1.000 19.79340 80 ARG A N 1
ATOM 1276 C CA A ARG A 1 80 ? 13.24054 11.29281 6.13849 0.406 20.64221 80 ARG A CA 1
ATOM 1277 C CA B ARG A 1 80 ? 13.23952 11.29440 6.13713 0.594 20.54999 80 ARG A CA 1
ATOM 1278 C C . ARG A 1 80 ? 14.06240 12.57171 6.22819 1.000 19.83851 80 ARG A C 1
ATOM 1279 O O . ARG A 1 80 ? 15.26412 12.55896 5.96580 1.000 21.16295 80 ARG A O 1
ATOM 1318 N N . LEU A 1 81 ? 13.42344 13.66491 6.60268 1.000 17.65710 81 LEU A N 1
ATOM 1319 C CA . LEU A 1 81 ? 14.02911 14.98192 6.67305 1.000 16.68749 81 LEU A CA 1
ATOM 1320 C C . LEU A 1 81 ? 14.43740 15.31625 8.09756 1.000 15.92375 81 LEU A C 1
ATOM 1321 O O . LEU A 1 81 ? 13.81678 14.86658 9.06431 1.000 17.42304 81 LEU A O 1
ATOM 1337 N N . THR A 1 82 ? 15.48561 16.12901 8.22128 1.000 15.49869 82 THR A N 1
ATOM 1338 C CA . THR A 1 82 ? 15.95189 16.63851 9.50540 1.000 16.12349 82 THR A CA 1
ATOM 1339 C C . THR A 1 82 ? 15.72707 18.14448 9.54614 1.000 15.19318 82 THR A C 1
ATOM 1340 O O . THR A 1 82 ? 16.28982 18.88415 8.73917 1.000 16.08487 82 THR A O 1
ATOM 1351 N N . PHE A 1 83 ? 14.88473 18.60149 10.47246 1.000 14.49480 83 PHE A N 1
ATOM 1352 C CA . PHE A 1 83 ? 14.62332 20.02490 10.59949 1.000 14.59772 83 PHE A CA 1
ATOM 1353 C C . PHE A 1 83 ? 15.90583 20.77839 10.91943 1.000 15.05073 83 PHE A C 1
ATOM 1354 O O . PHE A 1 83 ? 16.66143 20.38114 11.81101 1.000 16.86873 83 PHE A O 1
ATOM 1371 N N . ASN A 1 84 ? 16.13300 21.87524 10.19554 1.000 13.96585 84 ASN A N 1
ATOM 1372 C CA . ASN A 1 84 ? 17.24276 22.77735 10.47653 1.000 13.76377 84 ASN A CA 1
ATOM 1373 C C . ASN A 1 84 ? 16.73236 24.07456 11.09324 1.000 14.22484 84 ASN A C 1
ATOM 1374 O O . ASN A 1 84 ? 17.01181 24.34864 12.25845 1.000 17.11708 84 ASN A O 1
ATOM 1385 N N . LYS A 1 85 ? 15.99600 24.88574 10.33958 1.000 14.11629 85 LYS A N 1
ATOM 1386 C CA . LYS A 1 85 ? 15.53490 26.16118 10.86406 1.000 14.72811 85 LYS A CA 1
ATOM 1387 C C . LYS A 1 85 ? 14.51811 26.75809 9.90180 1.000 13.31554 85 LYS A C 1
ATOM 1388 O O . LYS A 1 85 ? 14.49286 26.42768 8.71705 1.000 13.04316 85 LYS A O 1
ATOM 1407 N N . VAL A 1 86 ? 13.70632 27.66019 10.44576 1.000 13.30655 86 VAL A N 1
ATOM 1408 C CA . VAL A 1 86 ? 12.81984 28.51470 9.65849 1.000 13.35367 86 VAL A CA 1
ATOM 1409 C C . VAL A 1 86 ? 13.55102 29.82949 9.40903 1.000 13.13617 86 VAL A C 1
ATOM 1410 O O . VAL A 1 86 ? 14.12574 30.40289 10.33969 1.000 14.42214 86 VAL A O 1
ATOM 1423 N N . ILE A 1 87 ? 13.50476 30.31366 8.17230 1.000 12.90320 87 ILE A N 1
ATOM 1424 C CA . ILE A 1 87 ? 14.14236 31.56590 7.80175 1.000 13.56219 87 ILE A CA 1
ATOM 1425 C C . ILE A 1 87 ? 13.07806 32.62319 7.50697 1.000 13.59981 87 ILE A C 1
ATOM 1426 O O . ILE A 1 87 ? 11.90790 32.32176 7.31004 1.000 13.76372 87 ILE A O 1
ATOM 1442 N N . ARG A 1 88 ? 13.51742 33.87430 7.46143 1.000 13.64846 88 ARG A N 1
ATOM 1443 C CA . ARG A 1 88 ? 12.64833 34.95055 7.03445 1.000 14.97353 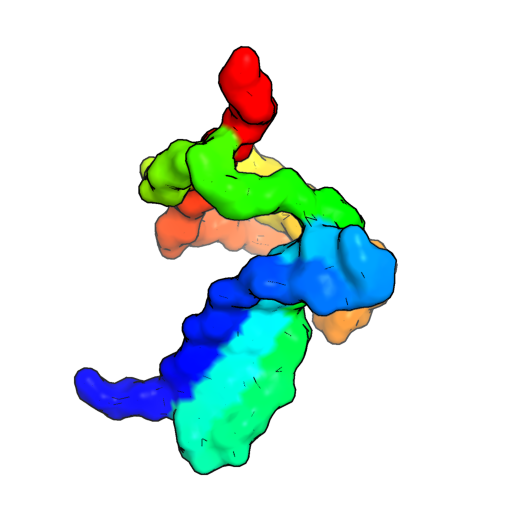88 ARG A CA 1
ATOM 1444 C C . ARG A 1 88 ? 12.36565 34.84551 5.53493 1.000 15.28101 88 ARG A C 1
ATOM 1445 O O . ARG A 1 88 ? 13.21017 34.38005 4.76269 1.000 15.98783 88 ARG A O 1
ATOM 1466 N N . PRO A 1 89 ? 11.19176 35.30407 5.08497 1.000 15.32385 89 PRO A N 1
ATOM 1467 C CA . PRO A 1 89 ? 10.08586 35.84245 5.87602 1.000 15.50246 89 PRO A CA 1
ATOM 1468 C C . PRO A 1 89 ? 9.11729 34.73975 6.29145 1.000 15.19082 89 PRO A C 1
ATOM 1469 O O . PRO A 1 89 ? 8.95343 33.78581 5.54074 1.000 14.53205 89 PRO A O 1
ATOM 1480 N N . CYS A 1 90 ? 8.52732 34.86950 7.47944 1.000 15.16968 90 CYS A N 1
ATOM 1481 C CA . CYS A 1 90 ? 7.41875 34.03216 7.92568 1.000 15.20055 90 CYS A CA 1
ATOM 1482 C C . CYS A 1 90 ? 6.15946 34.89249 7.95003 1.000 15.23329 90 CYS A C 1
ATOM 1483 O O . CYS A 1 90 ? 6.18246 36.00073 8.49141 1.000 16.01280 90 CYS A O 1
ATOM 1491 N N . MET A 1 91 ? 5.08442 34.39338 7.33824 1.000 1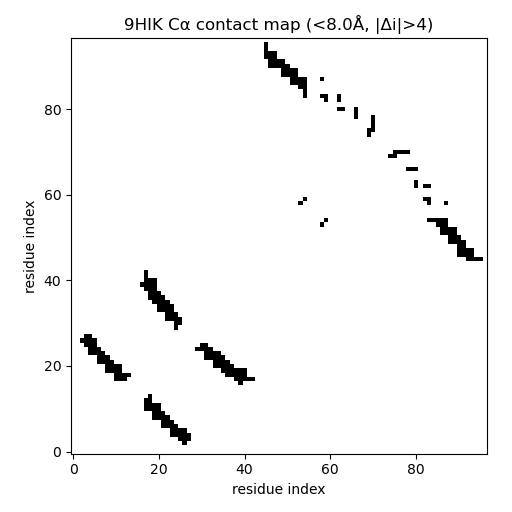4.44093 91 MET A N 1
ATOM 1492 C CA . MET A 1 91 ? 3.83845 35.13446 7.19802 1.000 16.45134 91 MET A CA 1
ATOM 1493 C C . MET A 1 91 ? 2.73574 34.47698 8.01015 1.000 15.38973 91 MET A C 1
ATOM 1494 O O . MET A 1 91 ? 2.66373 33.25300 8.08180 1.000 14.45014 91 MET A O 1
ATOM 1508 N N . LYS A 1 92 ? 1.87867 35.31430 8.59636 1.000 14.35734 92 LYS A N 1
ATOM 1509 C CA . LYS A 1 92 ? 0.73116 34.88464 9.38522 1.000 14.08820 92 LYS A CA 1
ATOM 1510 C C . LYS A 1 92 ? -0.50344 35.65441 8.94159 1.000 14.30685 92 LYS A C 1
ATOM 1511 O O . LYS A 1 92 ? -0.44950 36.86252 8.70689 1.000 14.93093 92 LYS A O 1
ATOM 1530 N N . LYS A 1 93 ? -1.62620 34.94552 8.83363 1.000 13.80953 93 LYS A N 1
ATOM 1531 C CA . LYS A 1 93 ? -2.92090 35.54849 8.54507 1.000 14.60388 93 LYS A CA 1
ATOM 1532 C C . LYS A 1 93 ? -3.93005 35.04439 9.55768 1.000 14.11313 93 LYS A C 1
ATOM 1533 O O . LYS A 1 93 ? -3.94629 33.86718 9.88974 1.000 14.09323 93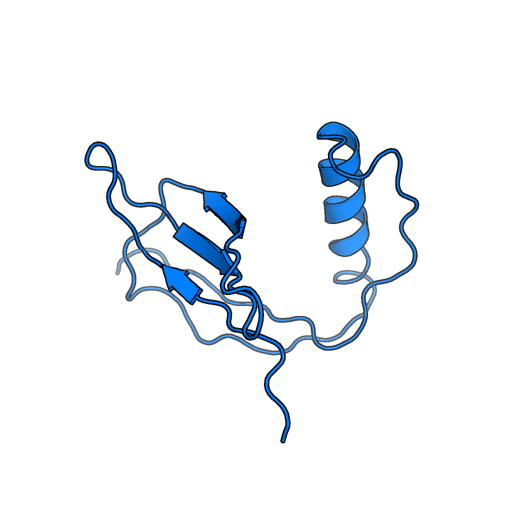 LYS A O 1
ATOM 1552 N N . THR A 1 94 ? -4.78818 35.95079 10.02866 1.000 15.54872 94 THR A N 1
ATOM 1553 C CA . THR A 1 94 ? -5.93866 35.57627 10.84577 1.000 16.38231 94 THR A CA 1
ATOM 1554 C C . THR A 1 94 ? -7.15187 35.34778 9.95715 1.000 18.03411 94 THR A C 1
ATOM 1555 O O . THR A 1 94 ? -7.41952 36.12604 9.04388 1.000 19.85165 94 THR A O 1
ATOM 1566 N N . ILE A 1 95 ? -7.86216 34.25940 10.22856 1.000 19.18861 95 ILE A N 1
ATOM 1567 C CA . ILE A 1 95 ? -9.12038 33.95409 9.56292 1.000 20.17272 95 ILE A CA 1
ATOM 1568 C C . ILE A 1 95 ? -10.22722 34.15137 10.58248 1.000 21.16865 95 ILE A C 1
ATOM 1569 O O . ILE A 1 95 ? -10.17515 33.58364 11.67988 1.000 21.87746 95 ILE A O 1
ATOM 1585 N N . TYR A 1 96 ? -11.21144 34.96968 10.22991 1.000 23.02962 96 TYR A N 1
ATOM 1586 C CA . TYR A 1 96 ? -12.30075 35.31426 11.12855 1.000 24.76318 96 TYR A CA 1
ATOM 1587 C C . TYR A 1 96 ? -13.53273 34.48972 10.79664 1.000 26.52015 96 TYR A C 1
ATOM 1588 O O . TYR A 1 96 ? -13.70805 34.03527 9.66766 1.000 28.50313 96 TYR A O 1
ATOM 1606 N N . GLU A 1 97 ? -14.34576 34.25079 11.81773 1.000 27.20043 97 GLU A N 1
ATOM 1607 C CA . GLU A 1 97 ? -15.67003 33.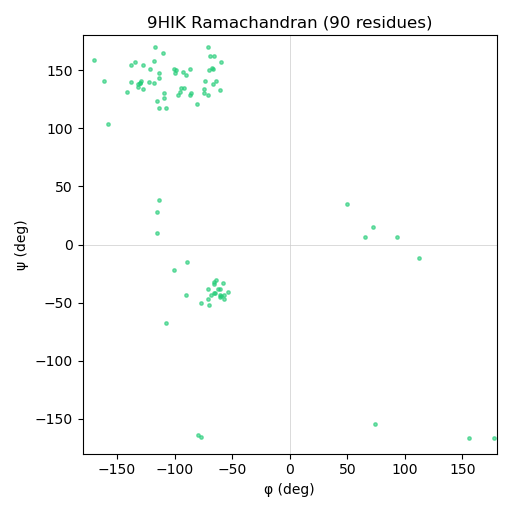70527 11.58002 1.000 28.99567 97 GLU A CA 1
ATOM 1608 C C . GLU A 1 97 ? -16.53809 34.76469 10.89628 1.000 33.96570 97 GLU A C 1
ATOM 1609 O O . GLU A 1 97 ? -16.24082 35.96384 10.91777 1.000 33.69683 97 GLU A O 1
ATOM 1621 N N . ASN A 1 98 ? -17.63144 34.31493 10.29362 1.000 42.43008 98 ASN A N 1
ATOM 1622 C CA . ASN A 1 98 ? -18.57691 35.25765 9.71305 1.000 39.54071 98 ASN A CA 1
ATOM 1623 C C . ASN A 1 98 ? -19.19165 36.11078 10.81840 1.000 38.01079 98 ASN A C 1
ATOM 1624 O O . ASN A 1 98 ? -19.49208 35.62049 11.91201 1.000 38.85091 98 ASN A O 1
ATOM 1635 N N . GLU A 1 99 ? -19.36936 37.39687 10.53393 1.000 42.78062 99 GLU A N 1
ATOM 1636 C CA . GLU A 1 99 ? -20.01874 38.29772 11.48050 1.000 39.92116 99 GLU A CA 1
ATOM 1637 C C . GLU A 1 99 ? -21.47706 37.88508 11.67726 1.000 40.44067 99 GLU A C 1
ATOM 1638 O O . GLU A 1 99 ? -22.06690 38.11937 12.73319 1.000 45.49122 99 GLU A O 1
#